Protein AF-A0A5K1H154-F1 (afdb_monomer_lite)

Sequence (51 aa):
VVRLSIAQVLTVISQKQKAALREAYKKKKYLPLDLRPKKTRAIRRRLTKHQ

Structure (mmCIF, N/CA/C/O backbone):
data_AF-A0A5K1H154-F1
#
_entry.id   AF-A0A5K1H154-F1
#
loop_
_atom_site.group_PDB
_atom_site.id
_atom_site.type_symbol
_atom_site.label_atom_id
_atom_site.label_alt_id
_atom_site.label_comp_id
_atom_site.label_asym_id
_atom_site.label_entity_id
_atom_site.label_seq_id
_atom_site.pdbx_PDB_ins_code
_atom_site.Cartn_x
_atom_site.Cartn_y
_atom_site.Cartn_z
_atom_site.occupancy
_atom_site.B_iso_or_equiv
_atom_site.auth_seq_id
_atom_site.auth_comp_id
_atom_site.auth_asym_id
_atom_site.auth_atom_id
_atom_site.pdbx_PDB_model_num
ATOM 1 N N . VAL A 1 1 ? 17.513 -14.020 -18.323 1.00 80.06 1 VAL A N 1
ATOM 2 C CA . VAL A 1 1 ? 17.849 -12.577 -18.226 1.00 80.06 1 VAL A CA 1
ATOM 3 C C . VAL A 1 1 ? 16.616 -11.688 -18.408 1.00 80.06 1 VAL A C 1
ATOM 5 O O . VAL A 1 1 ? 16.238 -11.020 -17.454 1.00 80.06 1 VAL A O 1
ATOM 8 N N . VAL A 1 2 ? 15.905 -11.757 -19.542 1.00 94.94 2 VAL A N 1
ATOM 9 C CA . VAL A 1 2 ? 14.730 -10.897 -19.833 1.00 94.94 2 VAL A CA 1
ATOM 10 C C . VAL A 1 2 ? 13.593 -11.019 -18.803 1.00 94.94 2 VAL A C 1
ATOM 12 O O . VAL A 1 2 ? 13.114 -10.010 -18.296 1.00 94.94 2 VAL A O 1
ATOM 15 N N . ARG A 1 3 ? 13.212 -12.243 -18.403 1.00 97.94 3 ARG A N 1
ATOM 16 C CA . ARG A 1 3 ? 12.147 -12.475 -17.402 1.00 97.94 3 ARG A CA 1
ATOM 17 C C . ARG A 1 3 ? 12.399 -11.752 -16.073 1.00 97.94 3 ARG A C 1
ATOM 19 O O . ARG A 1 3 ? 11.476 -11.203 -15.483 1.00 97.94 3 ARG A O 1
ATOM 26 N N . LEU A 1 4 ? 13.649 -11.767 -15.606 1.00 97.12 4 LEU A N 1
ATOM 27 C CA . LEU A 1 4 ? 14.029 -11.124 -14.350 1.00 97.12 4 LEU A CA 1
ATOM 28 C C . LEU A 1 4 ? 13.951 -9.599 -14.470 1.00 97.12 4 LEU A C 1
ATOM 30 O O . LEU A 1 4 ? 13.404 -8.954 -13.584 1.00 97.12 4 LEU A O 1
ATOM 34 N N . SER A 1 5 ? 14.429 -9.044 -15.587 1.00 97.50 5 SER A N 1
ATOM 35 C CA . SER A 1 5 ? 14.357 -7.605 -15.859 1.00 97.50 5 SER A CA 1
ATOM 36 C C . SER A 1 5 ? 12.908 -7.101 -15.888 1.00 97.50 5 SER A C 1
ATOM 38 O O . SER A 1 5 ? 12.583 -6.124 -15.216 1.00 97.50 5 SER A O 1
ATOM 40 N N . ILE A 1 6 ? 12.001 -7.828 -16.553 1.00 97.44 6 ILE A N 1
ATOM 41 C CA . ILE A 1 6 ? 10.565 -7.502 -16.562 1.00 97.44 6 ILE A CA 1
ATOM 42 C C . ILE A 1 6 ? 9.999 -7.507 -15.134 1.00 97.44 6 ILE A C 1
ATOM 44 O O . ILE A 1 6 ? 9.325 -6.561 -14.726 1.00 97.44 6 ILE A O 1
ATOM 48 N N . ALA A 1 7 ? 10.307 -8.539 -14.344 1.00 98.19 7 ALA A N 1
ATOM 49 C CA . ALA A 1 7 ? 9.839 -8.631 -12.962 1.00 98.19 7 ALA A CA 1
ATOM 50 C C . ALA A 1 7 ? 10.360 -7.478 -12.082 1.00 98.19 7 ALA A C 1
ATOM 52 O O . ALA A 1 7 ? 9.615 -6.946 -11.255 1.00 98.19 7 ALA A O 1
ATOM 53 N N . GLN A 1 8 ? 11.613 -7.053 -12.275 1.00 97.94 8 GLN A N 1
ATOM 54 C CA . GLN A 1 8 ? 12.205 -5.916 -11.563 1.00 97.94 8 GLN A CA 1
ATOM 55 C C . GLN A 1 8 ? 11.474 -4.610 -11.889 1.00 97.94 8 GLN A C 1
ATOM 57 O O . GLN A 1 8 ? 11.075 -3.889 -10.973 1.00 97.94 8 GLN A O 1
ATOM 62 N N . VAL A 1 9 ? 11.217 -4.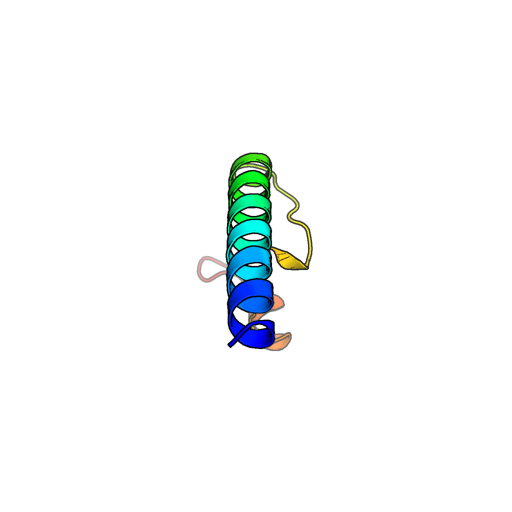339 -13.173 1.00 98.12 9 VAL A N 1
ATOM 63 C CA . VAL A 1 9 ? 10.477 -3.145 -13.612 1.00 98.12 9 VAL A 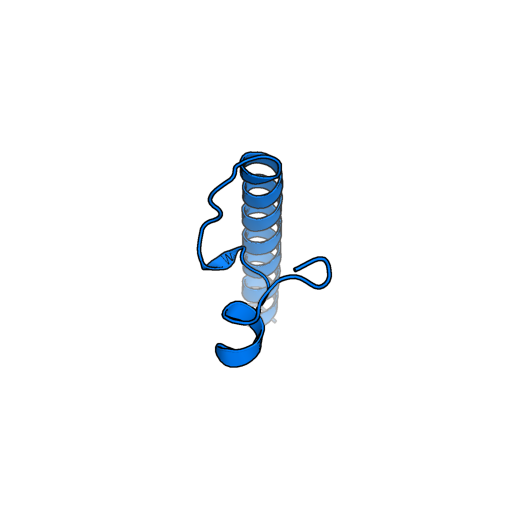CA 1
ATOM 64 C C . VAL A 1 9 ? 9.063 -3.128 -13.022 1.00 98.12 9 VAL A C 1
ATOM 66 O O . VAL A 1 9 ? 8.654 -2.128 -12.427 1.00 98.12 9 VAL A O 1
ATOM 69 N N . LEU A 1 10 ? 8.336 -4.248 -13.092 1.00 98.50 10 LEU A N 1
ATOM 70 C CA . LEU A 1 10 ? 6.993 -4.363 -12.508 1.00 98.50 10 LEU A CA 1
ATOM 71 C C . LEU A 1 10 ? 6.995 -4.148 -10.988 1.00 98.50 10 LEU A C 1
ATOM 73 O O . LEU A 1 10 ? 6.090 -3.513 -10.441 1.00 98.50 10 LEU A O 1
ATOM 77 N N . THR A 1 11 ? 8.031 -4.632 -10.304 1.00 98.44 11 THR A N 1
ATOM 78 C CA . THR A 1 11 ? 8.188 -4.446 -8.857 1.00 98.44 11 THR A CA 1
ATOM 79 C C . THR A 1 11 ? 8.345 -2.967 -8.509 1.00 98.44 11 THR A C 1
ATOM 81 O O . THR A 1 11 ? 7.648 -2.475 -7.620 1.00 98.44 11 THR A O 1
ATOM 84 N N . VAL A 1 12 ? 9.192 -2.234 -9.239 1.00 98.38 12 VAL A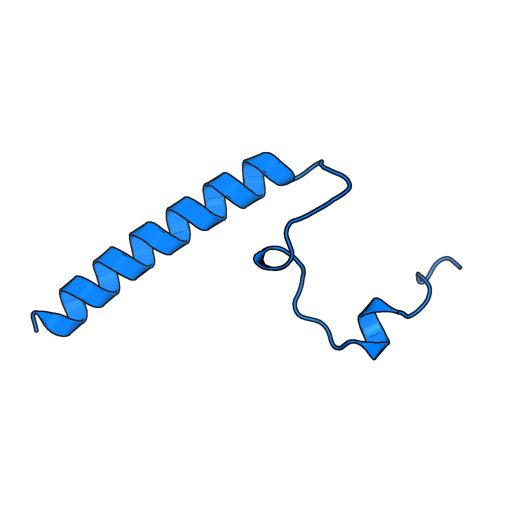 N 1
ATOM 85 C CA . VAL A 1 12 ? 9.389 -0.787 -9.040 1.00 98.38 12 VAL A CA 1
ATOM 86 C C . VAL A 1 12 ? 8.092 -0.014 -9.294 1.00 98.38 12 VAL A C 1
ATOM 88 O O . VAL A 1 12 ? 7.732 0.861 -8.503 1.00 98.38 12 VAL A O 1
ATOM 91 N N . ILE A 1 13 ? 7.350 -0.362 -10.350 1.00 98.44 13 ILE A N 1
ATOM 92 C CA . ILE A 1 13 ? 6.047 0.250 -10.652 1.00 98.44 13 ILE A CA 1
ATOM 93 C C . ILE A 1 13 ? 5.070 0.034 -9.485 1.00 98.44 13 ILE A C 1
ATOM 95 O O . ILE A 1 13 ? 4.489 0.996 -8.978 1.00 98.44 13 ILE A O 1
ATOM 99 N N . SER A 1 14 ? 4.941 -1.202 -8.991 1.00 97.62 14 SER A N 1
ATOM 100 C CA . SER A 1 14 ? 4.044 -1.521 -7.871 1.00 97.62 14 SER A CA 1
ATOM 101 C C . SER A 1 14 ? 4.447 -0.814 -6.570 1.00 97.62 14 SER A C 1
ATOM 103 O O . SER A 1 14 ? 3.585 -0.335 -5.828 1.00 97.62 14 SER A O 1
ATOM 105 N N . GLN A 1 15 ? 5.750 -0.701 -6.288 1.00 97.62 15 GLN A N 1
ATOM 106 C CA . GLN A 1 15 ? 6.258 0.025 -5.120 1.00 97.62 15 GLN A CA 1
ATOM 107 C C . GLN A 1 15 ? 5.883 1.511 -5.173 1.00 97.62 15 GLN A C 1
ATOM 109 O O . GLN A 1 15 ? 5.350 2.034 -4.190 1.00 97.62 15 GLN A O 1
ATOM 114 N N . LYS A 1 16 ? 6.090 2.172 -6.320 1.00 98.00 16 LYS A N 1
ATOM 115 C CA . LYS A 1 16 ? 5.738 3.589 -6.511 1.00 98.00 16 LYS A CA 1
ATOM 116 C C . LYS A 1 16 ? 4.234 3.831 -6.377 1.00 98.00 16 LYS A C 1
ATOM 118 O O . LYS A 1 16 ? 3.827 4.739 -5.656 1.00 98.00 16 LYS A O 1
ATOM 123 N N . GLN A 1 17 ? 3.407 2.981 -6.988 1.00 96.94 17 GLN A N 1
ATOM 124 C CA . GLN A 1 17 ? 1.946 3.066 -6.871 1.00 96.94 17 GLN A CA 1
ATOM 125 C C . GLN A 1 17 ? 1.480 2.942 -5.412 1.00 96.94 17 GLN A C 1
ATOM 127 O O . GLN A 1 17 ? 0.689 3.755 -4.933 1.00 96.94 17 GLN A O 1
ATOM 132 N N . LYS A 1 18 ? 2.009 1.962 -4.665 1.00 95.06 18 LYS A N 1
ATOM 133 C CA . LYS A 1 18 ? 1.672 1.780 -3.245 1.00 95.06 18 LYS A CA 1
ATOM 134 C C . LYS A 1 18 ? 2.132 2.950 -2.379 1.00 95.06 18 LYS A C 1
ATOM 136 O O . LYS A 1 18 ? 1.416 3.310 -1.448 1.00 95.06 18 LYS A O 1
ATOM 141 N N . ALA A 1 19 ? 3.295 3.538 -2.657 1.00 96.38 19 ALA A N 1
ATOM 142 C CA . ALA A 1 19 ? 3.780 4.710 -1.932 1.00 96.38 19 ALA A CA 1
ATOM 143 C C . ALA A 1 19 ? 2.843 5.915 -2.121 1.00 96.38 19 ALA A C 1
ATOM 145 O O . ALA A 1 19 ? 2.391 6.488 -1.131 1.00 96.38 19 ALA A O 1
ATOM 146 N N . ALA A 1 20 ? 2.458 6.219 -3.364 1.00 96.69 20 ALA A N 1
ATOM 147 C CA . ALA A 1 20 ? 1.509 7.294 -3.662 1.00 96.69 20 ALA A CA 1
ATOM 148 C C . ALA A 1 20 ? 0.147 7.079 -2.974 1.00 96.69 20 ALA A C 1
ATOM 150 O O . ALA A 1 20 ? -0.407 8.000 -2.374 1.00 96.69 20 ALA A O 1
ATOM 151 N N . LEU A 1 21 ? -0.365 5.842 -2.982 1.00 95.56 21 LEU A N 1
ATOM 152 C CA . LEU A 1 21 ? -1.599 5.492 -2.274 1.00 95.56 21 LEU A CA 1
ATOM 153 C C . LEU A 1 21 ? -1.472 5.666 -0.753 1.00 95.56 21 LEU A C 1
ATOM 155 O O . LEU A 1 21 ? -2.403 6.151 -0.114 1.00 95.56 21 LEU A O 1
ATOM 159 N N . ARG A 1 22 ? -0.337 5.304 -0.145 1.00 95.00 22 ARG A N 1
ATOM 160 C CA . ARG A 1 22 ? -0.136 5.517 1.298 1.00 95.00 22 ARG A CA 1
ATOM 161 C C . ARG A 1 22 ? -0.155 6.996 1.664 1.00 95.00 22 ARG A C 1
ATOM 163 O O . ARG A 1 22 ? -0.803 7.338 2.648 1.00 95.00 22 ARG A O 1
ATOM 170 N N . GLU A 1 23 ? 0.479 7.856 0.872 1.00 95.38 23 GLU A N 1
ATOM 171 C CA . GLU A 1 23 ? 0.445 9.305 1.108 1.00 95.38 23 GLU A CA 1
ATOM 172 C C . GLU A 1 23 ? -0.976 9.865 0.964 1.00 95.38 23 GLU A C 1
ATOM 174 O O . GLU A 1 23 ? -1.465 10.557 1.858 1.00 95.38 23 GLU A O 1
ATOM 179 N N . ALA A 1 24 ? -1.704 9.465 -0.084 1.00 95.31 24 ALA A N 1
ATOM 180 C CA . ALA A 1 24 ? -3.078 9.912 -0.319 1.00 95.31 24 ALA A CA 1
ATOM 181 C C . ALA A 1 24 ? -4.070 9.512 0.795 1.00 95.31 24 ALA A C 1
ATOM 183 O O . ALA A 1 24 ? -5.093 10.177 0.987 1.00 95.31 24 ALA A O 1
ATOM 184 N N . TYR A 1 25 ? -3.800 8.422 1.524 1.00 95.81 25 TYR A N 1
ATOM 185 C CA . TYR A 1 25 ? -4.674 7.902 2.583 1.00 95.81 25 TYR A CA 1
ATOM 186 C C . TYR A 1 25 ? -4.112 8.047 4.009 1.00 95.81 25 TYR A C 1
ATOM 188 O O . TYR A 1 25 ? -4.772 7.627 4.959 1.00 95.81 25 TYR A O 1
ATOM 196 N N . LYS A 1 26 ? -2.952 8.688 4.201 1.00 92.00 26 LYS A N 1
ATOM 197 C CA . LYS A 1 26 ? -2.218 8.752 5.483 1.00 92.00 26 LYS A CA 1
ATOM 198 C C . LYS A 1 26 ? -3.038 9.242 6.682 1.00 92.00 26 LYS A C 1
ATOM 200 O O . LYS A 1 26 ? -2.850 8.758 7.792 1.00 92.00 26 LYS A O 1
ATOM 205 N N . LYS A 1 27 ? -3.939 10.203 6.466 1.00 92.25 27 LYS A N 1
ATOM 206 C CA . LYS A 1 27 ? -4.772 10.825 7.516 1.00 92.25 27 LYS A CA 1
ATOM 207 C C . LYS A 1 27 ? -6.261 10.487 7.390 1.00 92.25 27 LYS A C 1
ATOM 209 O O . LYS A 1 27 ? -7.085 11.045 8.108 1.00 92.25 27 LYS A O 1
ATOM 214 N N . LYS A 1 28 ? -6.633 9.603 6.461 1.00 95.00 28 LYS A N 1
ATOM 215 C CA . LYS A 1 28 ? -8.034 9.228 6.246 1.00 95.00 28 LYS A CA 1
ATOM 216 C C . LYS A 1 28 ? -8.435 8.145 7.247 1.00 95.00 28 LYS A C 1
ATOM 218 O O . LYS A 1 28 ? -7.698 7.188 7.457 1.00 95.00 28 LYS A O 1
ATOM 223 N N . LYS A 1 29 ? -9.637 8.266 7.823 1.00 92.50 29 LYS A N 1
ATOM 224 C CA . LYS A 1 29 ? -10.185 7.291 8.788 1.00 92.50 29 LYS A CA 1
ATOM 225 C C . LYS A 1 29 ? -10.277 5.875 8.205 1.00 92.50 29 LYS A C 1
ATOM 227 O O . LYS A 1 29 ? -10.003 4.901 8.901 1.00 92.50 29 LYS A O 1
ATOM 232 N N . TYR A 1 30 ? -10.669 5.759 6.936 1.00 92.31 30 TYR A N 1
ATOM 233 C CA . TYR A 1 30 ? -10.865 4.475 6.268 1.00 92.31 30 TYR A CA 1
ATOM 234 C C . TYR A 1 30 ? -9.776 4.225 5.229 1.00 92.31 30 TYR A C 1
ATOM 236 O O . TYR A 1 30 ? -9.661 4.936 4.233 1.00 92.31 30 TYR A O 1
ATOM 244 N N . LEU A 1 31 ? -8.997 3.173 5.473 1.00 93.44 31 LEU A N 1
ATOM 245 C CA . LEU A 1 31 ? -7.982 2.671 4.555 1.00 93.44 31 LEU A CA 1
ATOM 246 C C . LEU A 1 31 ? -8.545 1.519 3.700 1.00 93.44 31 LEU A C 1
ATOM 248 O O . LEU A 1 31 ? -9.256 0.652 4.245 1.00 93.44 31 LEU A O 1
ATOM 252 N N . PRO A 1 32 ? -8.168 1.446 2.408 1.00 94.62 32 PRO A N 1
ATOM 253 C CA . PRO A 1 32 ? -8.3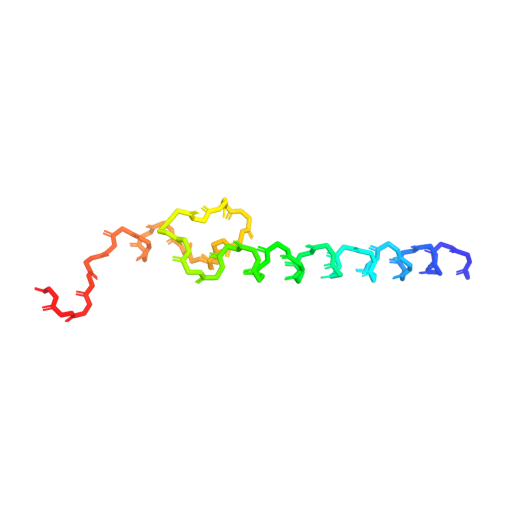51 0.257 1.579 1.00 94.62 32 PRO A CA 1
ATOM 254 C C . PRO A 1 32 ? -7.763 -0.989 2.250 1.00 94.62 32 PRO A C 1
ATOM 256 O O . PRO A 1 32 ? -6.769 -0.896 2.971 1.00 94.62 32 PRO A O 1
ATOM 259 N N . LEU A 1 33 ? -8.363 -2.160 2.012 1.00 92.12 33 LEU A N 1
ATOM 260 C CA . LEU A 1 33 ? -7.967 -3.420 2.658 1.00 92.12 33 LEU A CA 1
ATOM 261 C C . LEU A 1 33 ? -6.485 -3.764 2.445 1.00 92.12 33 LEU A C 1
ATOM 263 O O . LEU A 1 33 ? -5.836 -4.214 3.387 1.00 92.12 33 LEU A O 1
ATOM 267 N N . ASP A 1 34 ? -5.942 -3.476 1.262 1.00 90.69 34 ASP A N 1
ATOM 268 C CA . ASP A 1 34 ? -4.554 -3.789 0.895 1.00 90.69 34 ASP A CA 1
ATOM 269 C C . ASP A 1 34 ? -3.505 -2.959 1.639 1.00 90.69 34 ASP A C 1
ATOM 271 O O . ASP A 1 34 ? -2.366 -3.398 1.806 1.00 90.69 34 ASP A O 1
ATOM 275 N N . LEU A 1 35 ? -3.877 -1.761 2.099 1.00 92.69 35 LEU A N 1
ATOM 276 C CA . LEU A 1 35 ? -2.996 -0.884 2.873 1.00 92.69 35 LEU A CA 1
ATOM 277 C C . LEU A 1 35 ? -3.081 -1.149 4.379 1.00 92.69 35 LEU A C 1
ATOM 279 O O . LEU A 1 35 ? -2.302 -0.581 5.146 1.00 92.69 35 LEU A O 1
ATOM 283 N N . ARG A 1 36 ? -4.015 -1.998 4.827 1.00 92.75 36 ARG A N 1
ATOM 284 C CA . ARG A 1 36 ? -4.152 -2.317 6.250 1.00 92.75 36 ARG A CA 1
ATOM 285 C C . ARG A 1 36 ? -2.987 -3.195 6.709 1.00 92.75 36 ARG A C 1
ATOM 287 O O . ARG A 1 36 ? -2.574 -4.101 5.984 1.00 92.75 36 ARG A O 1
ATOM 294 N N . PRO A 1 37 ? -2.501 -3.011 7.948 1.00 93.62 37 PRO A N 1
ATOM 295 C CA . PRO A 1 37 ? -1.542 -3.932 8.537 1.00 93.62 37 PRO A 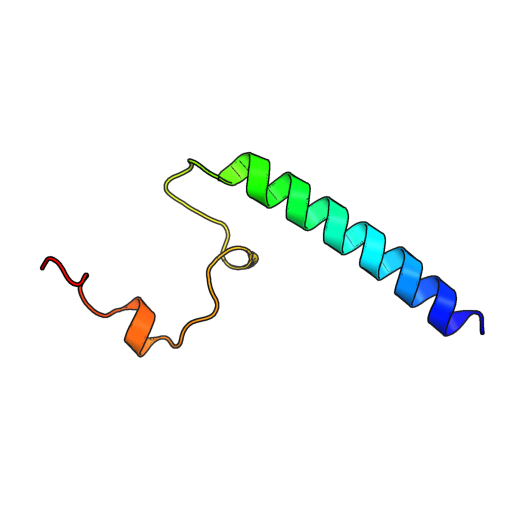CA 1
ATOM 296 C C . PRO A 1 37 ? -2.081 -5.366 8.511 1.00 93.62 37 PRO A C 1
ATOM 298 O O . PRO A 1 37 ? -3.190 -5.634 8.991 1.00 93.62 37 PRO A O 1
ATOM 301 N N . LYS A 1 38 ? -1.295 -6.304 7.974 1.00 94.69 38 LYS A N 1
ATOM 302 C CA . LYS A 1 38 ? -1.657 -7.724 7.948 1.00 94.69 38 LYS A CA 1
ATOM 303 C C . LYS A 1 38 ? -1.466 -8.338 9.335 1.00 94.69 38 LYS A C 1
ATOM 305 O O . LYS A 1 38 ? -0.412 -8.860 9.665 1.00 94.69 38 LYS A O 1
ATOM 310 N N . LYS A 1 39 ? -2.511 -8.243 10.155 1.00 95.62 39 LYS A N 1
ATOM 311 C CA . LYS A 1 39 ? -2.640 -8.922 11.452 1.00 95.62 39 LYS A CA 1
ATOM 312 C C . LYS A 1 39 ? -3.708 -10.011 11.363 1.00 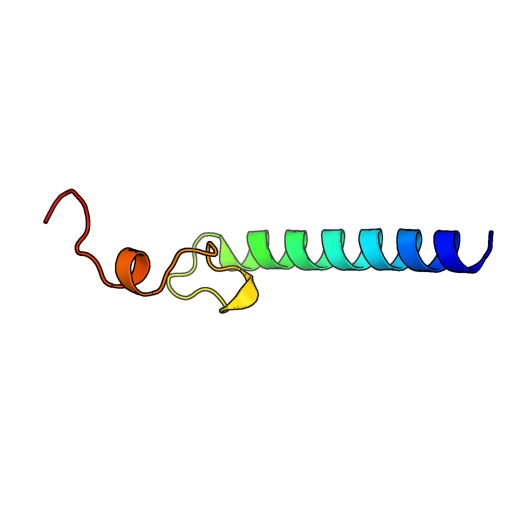95.62 39 LYS A C 1
ATOM 314 O O . LYS A 1 39 ? -4.611 -9.943 10.521 1.00 95.62 39 LYS A O 1
ATOM 319 N N . THR A 1 40 ? -3.653 -10.987 12.265 1.00 96.88 40 THR A N 1
ATOM 320 C CA . THR A 1 40 ? -4.695 -12.018 12.353 1.00 96.88 40 THR A CA 1
ATOM 321 C C . THR A 1 40 ? -6.057 -11.392 12.674 1.00 96.88 40 THR A C 1
ATOM 323 O O . THR A 1 40 ? -6.162 -10.286 13.216 1.00 96.88 40 THR A O 1
ATOM 326 N N . ARG A 1 41 ? -7.138 -12.091 12.313 1.00 95.94 41 ARG A N 1
ATOM 327 C CA . ARG A 1 41 ? -8.513 -11.637 12.575 1.00 95.94 41 ARG A CA 1
ATOM 328 C C . ARG A 1 41 ? -8.760 -11.389 14.066 1.00 95.94 41 ARG A C 1
ATOM 330 O O . ARG A 1 41 ? -9.384 -10.386 14.395 1.00 95.94 41 ARG A O 1
ATOM 337 N N . ALA A 1 42 ? -8.241 -12.260 14.935 1.00 97.12 42 ALA A N 1
ATOM 338 C CA . ALA A 1 42 ? -8.364 -12.128 16.385 1.00 97.12 42 ALA A CA 1
ATOM 339 C C . ALA A 1 42 ? -7.739 -10.817 16.892 1.00 97.12 42 ALA A C 1
ATOM 341 O O . ALA A 1 42 ? -8.395 -10.060 17.599 1.00 97.12 42 ALA A O 1
ATOM 342 N N . ILE A 1 43 ? -6.518 -10.487 16.450 1.00 95.75 43 ILE A N 1
ATOM 343 C CA . ILE A 1 43 ? -5.840 -9.242 16.848 1.00 95.75 43 ILE A CA 1
ATOM 344 C C . ILE A 1 43 ? -6.587 -8.006 16.328 1.00 95.75 43 ILE A C 1
ATOM 346 O O . ILE A 1 43 ? -6.697 -7.020 17.046 1.00 95.75 43 ILE A O 1
ATOM 350 N N . ARG A 1 44 ? -7.130 -8.045 15.102 1.00 94.38 44 ARG A N 1
ATOM 351 C CA . ARG A 1 44 ? -7.906 -6.922 14.535 1.00 94.38 44 ARG A CA 1
ATOM 352 C C . ARG A 1 44 ? -9.227 -6.649 15.263 1.00 94.38 44 ARG A C 1
ATOM 354 O O . ARG A 1 44 ? -9.743 -5.547 15.130 1.00 94.38 44 ARG A O 1
ATOM 361 N N . ARG A 1 45 ? -9.790 -7.644 15.957 1.00 94.44 45 ARG A N 1
ATOM 362 C CA . ARG A 1 45 ? -11.065 -7.539 16.690 1.00 94.44 45 ARG A CA 1
ATOM 363 C C . ARG A 1 45 ? -10.901 -7.264 18.186 1.00 94.44 45 ARG A C 1
ATOM 365 O O . ARG A 1 45 ? -11.899 -7.012 18.848 1.00 94.44 45 ARG A O 1
ATOM 372 N N . ARG A 1 46 ? -9.681 -7.347 18.720 1.00 95.56 46 ARG A N 1
ATOM 373 C CA . ARG A 1 46 ? -9.395 -7.033 20.124 1.00 95.56 46 ARG A CA 1
ATOM 374 C C . ARG A 1 46 ? -9.606 -5.536 20.385 1.00 95.56 46 ARG A C 1
ATOM 376 O O . ARG A 1 46 ? -9.353 -4.723 19.497 1.00 95.56 46 ARG A O 1
ATOM 383 N N . LEU A 1 47 ? -10.017 -5.202 21.608 1.00 95.56 47 LEU A N 1
ATOM 384 C CA . LEU A 1 47 ? -10.062 -3.830 22.118 1.00 95.56 47 LEU A CA 1
ATOM 385 C C . LEU A 1 47 ? -8.678 -3.159 22.076 1.00 95.56 47 LEU A C 1
ATOM 387 O O . LEU A 1 47 ? -7.636 -3.824 22.001 1.00 95.56 47 LEU A O 1
ATOM 391 N N . THR A 1 48 ? -8.666 -1.827 22.081 1.00 95.19 48 THR A N 1
ATOM 392 C CA . THR A 1 48 ? -7.414 -1.061 22.151 1.00 95.19 48 THR A CA 1
ATOM 393 C C . THR A 1 48 ? -6.832 -1.138 23.563 1.00 95.19 48 THR A C 1
ATOM 395 O O . THR A 1 48 ? -7.550 -1.388 24.515 1.00 95.19 48 THR A O 1
ATOM 398 N N . LYS A 1 49 ? -5.519 -0.922 23.728 1.00 94.31 49 LYS A N 1
ATOM 399 C CA . LYS A 1 49 ? -4.846 -1.051 25.040 1.00 94.31 49 LYS A CA 1
ATOM 400 C C . LYS A 1 49 ? -5.388 -0.092 26.118 1.00 94.31 49 LYS A C 1
ATOM 402 O O . LYS A 1 49 ? -5.194 -0.343 27.296 1.00 94.31 49 LYS A O 1
ATOM 407 N N . HIS A 1 50 ? -5.971 1.029 25.702 1.00 95.00 50 HIS A N 1
ATOM 408 C CA . HIS A 1 50 ? -6.531 2.033 26.606 1.00 95.00 50 HIS A CA 1
ATOM 409 C C . HIS A 1 50 ? -7.939 1.652 27.102 1.00 95.00 50 HIS A C 1
ATOM 411 O O . HIS A 1 50 ? -8.392 2.188 28.108 1.00 95.00 50 HIS A O 1
ATOM 417 N N . GLN A 1 51 ? -8.654 0.797 26.369 1.00 80.06 51 GLN A N 1
ATOM 418 C CA . GLN A 1 51 ? -9.974 0.296 26.759 1.00 80.06 51 GLN A CA 1
ATOM 419 C C . GLN A 1 51 ? -9.831 -0.826 27.779 1.00 80.06 51 GLN A C 1
ATOM 421 O O . GLN A 1 51 ? -10.703 -0.881 28.667 1.00 80.06 51 GLN A O 1
#

Secondary structure (DSSP, 8-state):
-HHHHHHHHHHHHHHHHHHHHHHHHTT-SS--GGGS----HHHHHSPPTT-

Foldseek 3Di:
DVVVVVVVVVVVVVVVVVVVLCVVCVPPPDDDPVNDPPDDPVVVPDDDPVD

InterPro domains:
  IPR036049 Large ribosomal subunit protein uL29 superfamily [G3DSA:1.10.287.310] (1-29)
  IPR045059 Large ribosomal subunit protein uL29, eukaryota [PTHR45722] (1-51)

pLDDT: mean 94.96, std 3.61, range [80.06, 98.5]

Organism: NCBI:txid210225

Radius of gyration: 16.39 Å; chains: 1; bounding box: 29×23×47 Å